Protein AF-A0AA91FIS3-F1 (afdb_monomer_lite)

Secondary structure (DSSP, 8-state):
-HHHHHHHHHHTT--HHHHHHHHHHHHTTTS--EEEEEEEE-TTSSEEEEEEEEEETTEEEE-HHHHHHHH-PPBPTTSSSEEEE-SSS-HHHHHHHHHHHHHHHHHHHHHHHTT-

Structure (mmCIF, N/CA/C/O backbone):
data_AF-A0AA91FIS3-F1
#
_entry.id   AF-A0AA91FIS3-F1
#
loop_
_atom_site.group_PDB
_atom_site.id
_atom_site.type_symbol
_atom_site.label_atom_id
_atom_site.label_alt_id
_atom_site.label_comp_id
_atom_site.label_asym_id
_atom_site.label_entity_id
_atom_site.label_seq_id
_atom_site.pdbx_PDB_ins_code
_atom_site.Cartn_x
_atom_site.Cartn_y
_atom_site.Cartn_z
_atom_site.occupancy
_atom_site.B_iso_or_equiv
_atom_site.auth_seq_id
_atom_site.auth_comp_id
_atom_site.auth_asym_id
_atom_site.auth_atom_id
_atom_site.pdbx_PDB_model_num
ATOM 1 N N . MET A 1 1 ? -9.014 -5.699 19.119 1.00 52.22 1 MET A N 1
ATOM 2 C CA . MET A 1 1 ? -8.603 -5.921 17.711 1.00 52.22 1 MET A CA 1
ATOM 3 C C . MET A 1 1 ? -9.384 -5.042 16.726 1.00 52.22 1 MET A C 1
ATOM 5 O O . MET A 1 1 ? -8.731 -4.374 15.940 1.00 52.22 1 MET A O 1
ATOM 9 N N . LEU A 1 2 ? -10.723 -4.927 16.833 1.00 55.38 2 LEU A N 1
ATOM 10 C CA . LEU A 1 2 ? -11.544 -3.937 16.089 1.00 55.38 2 LEU A CA 1
ATOM 11 C C . LEU A 1 2 ? -11.041 -2.480 16.217 1.00 55.38 2 LEU A C 1
ATOM 13 O O . LEU A 1 2 ? -11.168 -1.688 15.291 1.00 55.38 2 LEU A O 1
ATOM 17 N N . ASN A 1 3 ? -10.395 -2.154 17.340 1.00 71.94 3 ASN A N 1
ATOM 18 C CA . ASN A 1 3 ? -9.975 -0.792 17.672 1.00 71.94 3 ASN A CA 1
ATOM 19 C C . ASN A 1 3 ? -8.811 -0.241 16.810 1.00 71.94 3 ASN A C 1
ATOM 21 O O . ASN A 1 3 ? -8.715 0.960 16.593 1.00 71.94 3 ASN A O 1
ATOM 25 N N . VAL A 1 4 ? -7.926 -1.104 16.287 1.00 79.38 4 VAL A N 1
ATOM 26 C CA . VAL A 1 4 ? -6.740 -0.658 15.521 1.00 79.38 4 VAL A CA 1
ATOM 27 C C . VAL A 1 4 ? -7.130 -0.185 14.125 1.00 79.38 4 VAL A C 1
ATOM 29 O O . VAL A 1 4 ? -6.749 0.907 13.714 1.00 79.38 4 VAL A O 1
ATOM 32 N N . ILE A 1 5 ? -7.911 -0.994 13.404 1.00 86.81 5 ILE A N 1
ATOM 33 C CA . ILE A 1 5 ? -8.347 -0.656 12.046 1.00 86.81 5 ILE A CA 1
ATOM 34 C C . ILE A 1 5 ? -9.285 0.551 12.067 1.00 86.81 5 ILE A C 1
ATOM 36 O O . ILE A 1 5 ? -9.140 1.420 11.215 1.00 86.81 5 ILE A O 1
ATOM 40 N N . ALA A 1 6 ? -10.178 0.650 13.059 1.00 85.50 6 ALA A N 1
ATOM 41 C CA . ALA A 1 6 ? -11.057 1.807 13.222 1.00 85.50 6 ALA A CA 1
ATOM 42 C C . ALA A 1 6 ? -10.260 3.112 13.391 1.00 85.50 6 ALA A C 1
ATOM 44 O O . ALA A 1 6 ? -10.501 4.077 12.671 1.00 85.50 6 ALA A O 1
ATOM 45 N N . LYS A 1 7 ? -9.239 3.109 14.257 1.00 85.00 7 LYS A N 1
ATOM 46 C CA . LYS A 1 7 ? -8.352 4.263 14.447 1.00 85.00 7 LYS A CA 1
ATOM 47 C C . LYS A 1 7 ? -7.567 4.615 13.181 1.00 85.00 7 LYS A C 1
ATOM 49 O O . LYS A 1 7 ? -7.498 5.780 12.811 1.00 85.00 7 LYS A O 1
ATOM 54 N N . ILE A 1 8 ? -7.007 3.623 12.483 1.00 88.25 8 ILE A N 1
ATOM 55 C CA . ILE A 1 8 ? -6.322 3.855 11.198 1.00 88.25 8 ILE A CA 1
ATOM 56 C C . ILE A 1 8 ? -7.292 4.455 10.177 1.00 88.25 8 ILE A C 1
ATOM 58 O O . ILE A 1 8 ? -6.917 5.355 9.426 1.00 88.25 8 ILE A O 1
ATOM 62 N N . ALA A 1 9 ? -8.525 3.949 10.133 1.00 89.88 9 ALA A N 1
ATOM 63 C CA . ALA A 1 9 ? -9.544 4.438 9.223 1.00 89.88 9 ALA A CA 1
ATOM 64 C C . ALA A 1 9 ? -9.881 5.906 9.495 1.00 89.88 9 ALA A C 1
ATOM 66 O O . ALA A 1 9 ? -9.951 6.685 8.549 1.00 89.88 9 ALA A O 1
ATOM 67 N N . GLU A 1 10 ? -9.990 6.294 10.763 1.00 89.44 10 GLU A N 1
ATOM 68 C CA . GLU A 1 10 ? -10.174 7.686 11.169 1.00 89.44 10 GLU A CA 1
ATOM 69 C C . GLU A 1 10 ? -8.955 8.553 10.802 1.00 89.44 10 GLU A C 1
ATOM 71 O O . GLU A 1 10 ? -9.080 9.507 10.034 1.00 89.44 10 GLU A O 1
ATOM 76 N N . GLU A 1 11 ? -7.749 8.177 11.245 1.00 90.81 11 GLU A N 1
ATOM 77 C CA . GLU A 1 11 ? -6.508 8.938 11.018 1.00 90.81 11 GLU A CA 1
ATOM 78 C C . GLU A 1 11 ? -6.175 9.134 9.532 1.00 90.81 11 GLU A C 1
ATOM 80 O O . GLU A 1 11 ? -5.607 10.154 9.134 1.00 90.81 11 GLU A O 1
ATOM 85 N N . LYS A 1 12 ? -6.481 8.137 8.696 1.00 91.31 12 LYS A N 1
ATOM 86 C CA . LYS A 1 12 ? -6.185 8.144 7.256 1.00 91.31 12 LYS A CA 1
ATOM 87 C C . LYS A 1 12 ? -7.396 8.492 6.394 1.00 91.31 12 LYS A C 1
ATOM 89 O O . LYS A 1 12 ? -7.275 8.452 5.164 1.00 91.31 12 LYS A O 1
ATOM 94 N N . ASN A 1 13 ? -8.527 8.838 7.015 1.00 94.00 13 ASN A N 1
ATOM 95 C CA . ASN A 1 13 ? -9.798 9.128 6.358 1.00 94.00 13 ASN A CA 1
ATOM 96 C C . ASN A 1 13 ? -10.140 8.064 5.293 1.00 94.00 13 ASN A C 1
ATOM 98 O O . ASN A 1 13 ? -10.190 8.323 4.080 1.00 94.00 13 ASN A O 1
ATOM 102 N N . LEU A 1 14 ? -10.229 6.814 5.750 1.00 94.19 14 LEU A N 1
ATOM 103 C CA . LEU A 1 14 ? -10.547 5.655 4.927 1.00 94.19 14 LEU A CA 1
ATOM 104 C C . LEU A 1 14 ? -12.057 5.462 4.857 1.00 94.19 14 LEU A C 1
ATOM 106 O O . LEU A 1 14 ? -12.764 5.583 5.852 1.00 94.19 14 LEU A O 1
ATOM 110 N N . SER A 1 15 ? -12.538 5.097 3.671 1.00 95.56 15 SER A N 1
ATOM 111 C CA . SER A 1 15 ? -13.907 4.591 3.530 1.00 95.56 15 SER A CA 1
ATOM 112 C C . SER A 1 15 ? -14.088 3.272 4.287 1.00 95.56 15 SER A C 1
ATOM 114 O O . SER A 1 15 ? -13.123 2.540 4.515 1.00 95.56 15 SER A O 1
ATOM 116 N N . GLU A 1 16 ? -15.335 2.925 4.594 1.00 94.56 16 GLU A N 1
ATOM 117 C CA . GLU A 1 16 ? -15.690 1.636 5.199 1.00 94.56 16 GLU A CA 1
ATOM 118 C C . GLU A 1 16 ? -15.130 0.454 4.394 1.00 94.56 16 GLU A C 1
ATOM 120 O O . GLU A 1 16 ? -14.482 -0.432 4.948 1.00 94.56 16 GLU A O 1
ATOM 125 N N . HIS A 1 17 ? -15.253 0.504 3.064 1.00 94.94 17 HIS A N 1
ATOM 126 C CA . HIS A 1 17 ? -14.681 -0.512 2.185 1.00 94.94 17 HIS A CA 1
ATOM 127 C C . HIS A 1 17 ? -13.153 -0.620 2.326 1.00 94.94 17 HIS A C 1
ATOM 129 O O . HIS A 1 17 ? -12.596 -1.712 2.385 1.00 94.94 17 HIS A O 1
ATOM 135 N N . GLN A 1 18 ? -12.448 0.509 2.422 1.00 95.88 18 GLN A N 1
ATOM 136 C CA . GLN A 1 18 ? -10.999 0.510 2.639 1.00 95.88 18 GLN A CA 1
ATOM 137 C C . GLN A 1 18 ? -10.621 -0.092 3.998 1.00 95.88 18 GLN A C 1
ATOM 139 O O . GLN A 1 18 ? -9.646 -0.840 4.073 1.00 95.88 18 GLN A O 1
ATOM 144 N N . ALA A 1 19 ? -11.391 0.196 5.048 1.00 94.50 19 ALA A N 1
ATOM 145 C CA . ALA A 1 19 ? -11.195 -0.397 6.366 1.00 94.50 19 ALA A CA 1
ATOM 146 C C . ALA A 1 19 ? -11.416 -1.922 6.338 1.00 94.50 19 ALA A C 1
ATOM 148 O O . ALA A 1 19 ? -10.593 -2.671 6.864 1.00 94.50 19 ALA A O 1
ATOM 149 N N . GLU A 1 20 ? -12.452 -2.391 5.639 1.00 95.00 20 GLU A N 1
ATOM 150 C CA . GLU A 1 20 ? -12.743 -3.817 5.449 1.00 95.00 20 GLU A CA 1
ATOM 151 C C . GLU A 1 20 ? -11.597 -4.551 4.727 1.00 95.00 20 GLU A C 1
ATOM 153 O O . GLU A 1 20 ? -11.223 -5.671 5.088 1.00 95.00 20 GLU A O 1
ATOM 158 N N . LEU A 1 21 ? -10.998 -3.921 3.711 1.00 96.31 21 LEU A N 1
ATOM 159 C CA . LEU A 1 21 ? -9.836 -4.477 3.014 1.00 96.31 21 LEU A CA 1
ATOM 160 C C . LEU A 1 21 ? -8.605 -4.555 3.924 1.00 96.31 21 LEU A C 1
ATOM 162 O O . LEU A 1 21 ? -7.900 -5.564 3.894 1.00 96.31 21 LEU A O 1
ATOM 166 N N . LEU A 1 22 ? -8.353 -3.539 4.756 1.00 94.94 22 LEU A N 1
ATOM 167 C CA . LEU A 1 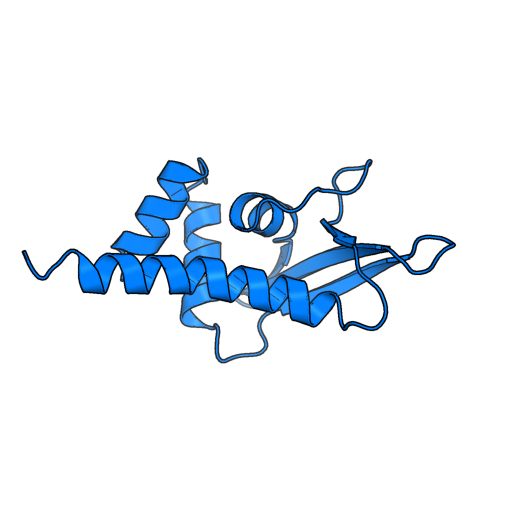22 ? -7.258 -3.589 5.731 1.00 94.94 22 LEU A CA 1
ATOM 168 C C . LEU A 1 22 ? -7.477 -4.670 6.788 1.00 94.94 22 LEU A C 1
ATOM 170 O O . LEU A 1 22 ? -6.533 -5.374 7.145 1.00 94.94 22 LEU A O 1
ATOM 174 N N . GLU A 1 23 ? -8.710 -4.843 7.262 1.00 93.50 23 GLU A N 1
ATOM 175 C CA . GLU A 1 23 ? -9.042 -5.910 8.201 1.00 93.50 23 GLU A CA 1
ATOM 176 C C . GLU A 1 23 ? -8.818 -7.291 7.570 1.00 93.50 23 GLU A C 1
ATOM 178 O O . GLU A 1 23 ? -8.224 -8.174 8.196 1.00 93.50 23 GLU A O 1
ATOM 183 N N . PHE A 1 24 ? -9.229 -7.471 6.312 1.00 94.81 24 PHE A N 1
ATOM 184 C CA . PHE A 1 24 ? -8.956 -8.694 5.562 1.00 94.81 24 PHE A CA 1
ATOM 185 C C . PHE A 1 24 ? -7.449 -8.962 5.438 1.00 94.81 24 PHE A C 1
ATOM 187 O O . PHE A 1 24 ? -7.013 -10.087 5.702 1.00 94.81 24 PHE A O 1
ATOM 194 N N . ILE A 1 25 ? -6.659 -7.940 5.086 1.00 95.25 25 ILE A N 1
ATOM 195 C CA . ILE A 1 25 ? -5.196 -8.036 4.992 1.00 95.25 25 ILE A CA 1
ATOM 196 C C . ILE A 1 25 ? -4.604 -8.451 6.341 1.00 95.25 25 ILE A C 1
ATOM 198 O O . ILE A 1 25 ? -3.839 -9.409 6.413 1.00 95.25 25 ILE A O 1
ATOM 202 N N . TYR A 1 26 ? -5.003 -7.794 7.430 1.00 92.31 26 TYR A N 1
ATOM 203 C CA . TYR A 1 26 ? -4.488 -8.081 8.768 1.00 92.31 26 TYR A CA 1
ATOM 204 C C . TYR A 1 26 ? -4.820 -9.502 9.247 1.00 92.31 26 TYR A C 1
ATOM 206 O O . TYR A 1 26 ? -3.950 -10.210 9.767 1.00 92.31 26 TYR A O 1
ATOM 214 N N . LYS A 1 27 ? -6.067 -9.951 9.052 1.00 91.56 27 LYS A N 1
ATOM 215 C CA . LYS A 1 27 ? -6.511 -11.304 9.433 1.00 91.56 27 LYS A CA 1
ATOM 216 C C . LYS A 1 27 ? -5.782 -12.403 8.657 1.00 91.56 27 LYS A C 1
ATOM 218 O O . LYS A 1 27 ? -5.655 -13.511 9.167 1.00 91.56 27 LYS A O 1
ATOM 223 N N . ASN A 1 28 ? -5.287 -12.101 7.457 1.00 93.12 28 ASN A N 1
ATOM 224 C CA . ASN A 1 28 ? -4.605 -13.059 6.587 1.00 93.12 28 ASN A CA 1
ATOM 225 C C . ASN A 1 28 ? -3.107 -12.764 6.400 1.00 93.12 28 ASN A C 1
ATOM 227 O O . ASN A 1 28 ? -2.499 -13.322 5.495 1.00 93.12 28 ASN A O 1
ATOM 231 N N . ARG A 1 29 ? -2.492 -11.942 7.259 1.00 90.56 29 ARG A N 1
ATOM 232 C CA . ARG A 1 29 ? -1.078 -11.531 7.140 1.00 90.56 29 ARG A CA 1
ATOM 233 C C . ARG A 1 29 ? -0.059 -12.678 7.153 1.00 90.56 29 ARG A C 1
ATOM 235 O O . ARG A 1 29 ? 1.045 -12.519 6.654 1.00 90.56 29 ARG A O 1
ATOM 242 N N . HIS A 1 30 ? -0.454 -13.835 7.682 1.00 88.62 30 HIS A N 1
ATOM 243 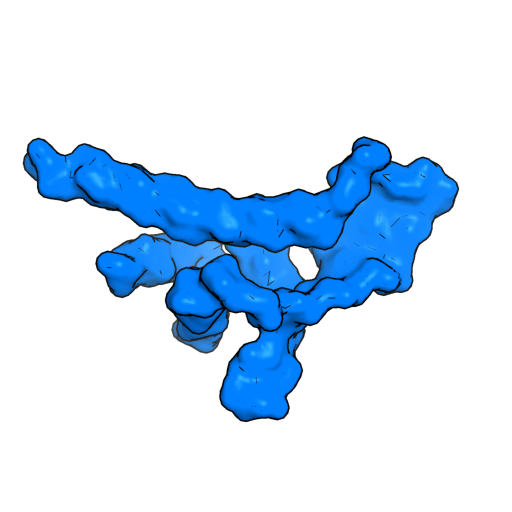C CA . HIS A 1 30 ? 0.349 -15.064 7.715 1.00 88.62 30 HIS A CA 1
ATOM 244 C C . HIS A 1 30 ? 0.161 -15.952 6.472 1.00 88.62 30 HIS A C 1
ATOM 246 O O . HIS A 1 30 ? 0.534 -17.119 6.495 1.00 88.62 30 HIS A O 1
ATOM 252 N N . LYS A 1 31 ? -0.476 -15.432 5.417 1.00 91.38 31 LYS A N 1
ATOM 253 C CA . LYS A 1 31 ? -0.726 -16.119 4.143 1.00 91.38 31 LYS A CA 1
ATOM 254 C C . LYS A 1 31 ? -0.215 -15.273 2.978 1.00 91.38 31 LYS A C 1
ATOM 256 O O . LYS A 1 31 ? -0.120 -14.048 3.082 1.00 91.38 31 LYS A O 1
ATOM 261 N N . GLU A 1 32 ? 0.019 -15.897 1.830 1.00 89.25 32 GLU A N 1
ATOM 262 C CA . GLU A 1 32 ? 0.385 -15.212 0.589 1.00 89.25 32 GLU A CA 1
ATOM 263 C C . GLU A 1 32 ? -0.843 -14.566 -0.078 1.00 89.25 32 GLU A C 1
ATOM 265 O O . GLU A 1 32 ? -1.403 -15.078 -1.043 1.00 89.25 32 GLU A O 1
ATOM 270 N N . ILE A 1 33 ? -1.302 -13.430 0.456 1.00 93.38 33 ILE A N 1
ATOM 271 C CA . ILE A 1 33 ? -2.491 -12.729 -0.071 1.00 93.38 33 ILE A CA 1
ATOM 272 C C . ILE A 1 33 ? -2.183 -11.640 -1.100 1.00 93.38 33 ILE A C 1
ATOM 274 O O . ILE A 1 33 ? -3.089 -11.209 -1.815 1.00 93.38 33 ILE A O 1
ATOM 278 N N . PHE A 1 34 ? -0.942 -11.156 -1.151 1.00 96.56 34 PHE A N 1
ATOM 279 C CA . PHE A 1 34 ? -0.552 -10.071 -2.044 1.00 96.56 34 PHE A CA 1
ATOM 280 C C . PHE A 1 34 ? -0.132 -10.596 -3.412 1.00 96.56 34 PHE A C 1
ATOM 282 O O . PHE A 1 34 ? 0.700 -11.491 -3.529 1.00 96.56 34 PHE A O 1
ATOM 289 N N . ILE A 1 35 ? -0.645 -9.946 -4.450 1.00 97.44 35 ILE A N 1
ATOM 290 C CA . ILE A 1 35 ? -0.143 -10.030 -5.817 1.00 97.44 35 ILE A CA 1
ATOM 291 C C . ILE A 1 35 ? 0.565 -8.712 -6.108 1.00 97.44 35 ILE A C 1
ATOM 293 O O . ILE A 1 35 ? -0.037 -7.640 -6.018 1.00 97.44 35 ILE A O 1
ATOM 297 N N . ALA A 1 36 ? 1.842 -8.790 -6.466 1.00 97.25 36 ALA A N 1
ATOM 298 C CA . ALA A 1 36 ? 2.655 -7.629 -6.790 1.00 97.25 36 ALA A CA 1
ATOM 299 C C . ALA A 1 36 ? 3.058 -7.641 -8.266 1.00 97.25 36 ALA A C 1
ATOM 301 O O . ALA A 1 36 ? 3.387 -8.683 -8.827 1.00 97.25 36 ALA A O 1
ATOM 302 N N . SER A 1 37 ? 3.069 -6.465 -8.888 1.00 97.69 37 SER A N 1
ATOM 303 C CA . SER A 1 37 ? 3.565 -6.278 -10.251 1.00 97.69 37 SER A CA 1
ATOM 304 C C . SER A 1 37 ? 4.509 -5.085 -10.304 1.00 97.69 37 SER A C 1
ATOM 306 O O . SER A 1 37 ? 4.160 -3.989 -9.863 1.00 97.69 37 SER A O 1
ATOM 308 N N . VAL A 1 38 ? 5.707 -5.286 -10.855 1.00 97.31 38 VAL A N 1
ATOM 309 C CA . VAL A 1 38 ? 6.637 -4.195 -11.170 1.00 97.31 38 VAL A CA 1
ATOM 310 C C . VAL A 1 38 ? 6.252 -3.634 -12.535 1.00 97.31 38 VAL A C 1
ATOM 312 O O . VAL A 1 38 ? 6.540 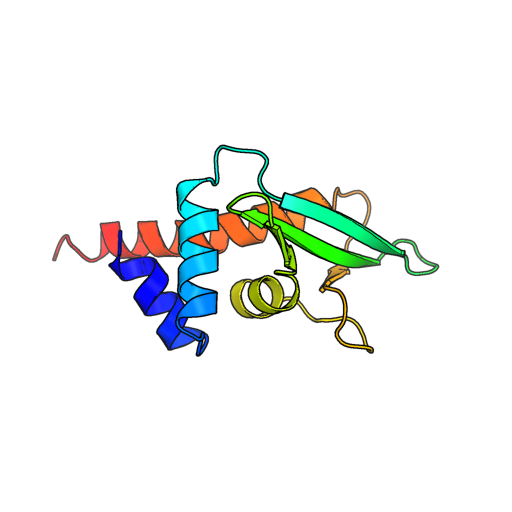-4.239 -13.562 1.00 97.31 38 VAL A O 1
ATOM 315 N N . ALA A 1 39 ? 5.603 -2.471 -12.546 1.00 96.81 39 ALA A N 1
ATOM 316 C CA . ALA A 1 39 ? 5.137 -1.819 -13.768 1.00 96.81 39 ALA A CA 1
ATOM 317 C C . ALA A 1 39 ? 6.286 -1.181 -14.565 1.00 96.81 39 ALA A C 1
ATOM 319 O O . ALA A 1 39 ? 6.279 -1.187 -15.792 1.00 96.81 39 ALA A O 1
ATOM 320 N N . SER A 1 40 ? 7.279 -0.616 -13.874 1.00 96.56 40 SER A N 1
ATOM 321 C CA . SER A 1 40 ? 8.469 -0.044 -14.507 1.00 96.56 40 SER A CA 1
ATOM 322 C C . SER A 1 40 ? 9.605 0.136 -13.505 1.00 96.56 40 SER A C 1
ATOM 324 O O . SER A 1 40 ? 9.379 0.214 -12.296 1.00 96.56 40 SER A O 1
ATOM 326 N N . VAL A 1 41 ? 10.823 0.300 -14.015 1.00 95.94 41 VAL A N 1
ATOM 327 C CA . VAL A 1 41 ? 12.033 0.578 -13.229 1.00 95.94 41 VAL A CA 1
ATOM 328 C C . VAL A 1 41 ? 12.697 1.842 -13.777 1.00 95.94 41 VAL A C 1
ATOM 330 O O . VAL A 1 41 ? 12.701 2.064 -14.988 1.00 95.94 41 VAL A O 1
ATOM 333 N N . SER A 1 42 ? 13.243 2.698 -12.911 1.00 95.00 42 SER A N 1
ATOM 334 C CA . SER A 1 42 ? 14.019 3.856 -13.369 1.00 95.00 42 SER A CA 1
ATOM 335 C C . SER A 1 42 ? 15.295 3.418 -14.090 1.00 95.00 42 SER A C 1
ATOM 337 O O . SER A 1 42 ? 15.863 2.378 -13.771 1.00 95.00 42 SER A O 1
ATOM 339 N N . LYS A 1 43 ? 15.817 4.256 -14.998 1.00 95.62 43 LYS A N 1
ATOM 340 C CA . LYS A 1 43 ? 17.068 3.976 -15.736 1.00 95.62 43 LYS A CA 1
ATOM 341 C C . LYS A 1 43 ? 18.252 3.621 -14.826 1.00 95.62 43 LYS A C 1
ATOM 343 O O . LYS A 1 43 ? 19.067 2.787 -15.184 1.00 95.62 43 LYS A O 1
ATOM 348 N N . SER A 1 44 ? 18.330 4.242 -13.649 1.00 94.00 44 SER A N 1
ATOM 349 C CA . SER A 1 44 ? 19.369 3.983 -12.645 1.00 94.00 44 SER A CA 1
ATOM 350 C C . SER A 1 44 ? 19.161 2.701 -11.829 1.00 94.00 44 SER A C 1
ATOM 352 O O . SER A 1 44 ? 19.985 2.395 -10.978 1.00 94.00 44 SER A O 1
ATOM 354 N N . GLY A 1 45 ? 18.028 2.009 -11.980 1.00 91.94 45 GLY A N 1
ATOM 355 C CA . GLY A 1 45 ? 17.639 0.884 -11.121 1.00 91.94 45 GLY A CA 1
ATOM 356 C C . GLY A 1 45 ? 17.207 1.272 -9.699 1.00 91.94 45 GLY A C 1
ATOM 357 O O . GLY A 1 45 ? 16.744 0.413 -8.954 1.00 91.94 45 GLY A O 1
ATOM 358 N N . MET A 1 46 ? 17.311 2.555 -9.330 1.00 94.81 46 MET A N 1
ATOM 359 C CA . MET A 1 46 ? 17.121 3.047 -7.955 1.00 94.81 46 MET A CA 1
ATOM 360 C C . MET A 1 46 ? 15.660 3.187 -7.507 1.00 94.81 46 MET A C 1
ATOM 362 O O . MET A 1 46 ? 15.388 3.542 -6.358 1.00 94.81 46 MET A O 1
ATOM 366 N N . SER A 1 47 ? 14.698 2.987 -8.407 1.00 95.62 47 SER A N 1
ATOM 367 C CA . SER A 1 47 ? 13.278 3.042 -8.066 1.00 95.62 47 SER A CA 1
ATOM 368 C C . SER A 1 47 ? 12.434 2.160 -8.972 1.00 95.62 47 SER A C 1
ATOM 370 O O . SER A 1 47 ? 12.772 1.944 -10.140 1.00 95.62 47 SER A O 1
ATOM 372 N N . ARG A 1 48 ? 11.329 1.659 -8.422 1.00 96.44 48 ARG A N 1
ATOM 373 C CA . ARG A 1 48 ? 10.361 0.800 -9.102 1.00 96.44 48 ARG A CA 1
ATOM 374 C C . ARG A 1 48 ? 8.956 1.331 -8.865 1.00 96.44 48 ARG A C 1
ATOM 376 O O . ARG A 1 48 ? 8.615 1.709 -7.748 1.00 96.44 48 ARG A O 1
ATOM 383 N N . ASN A 1 49 ? 8.152 1.325 -9.919 1.00 98.12 49 ASN A N 1
ATOM 384 C CA . ASN A 1 49 ? 6.715 1.532 -9.823 1.00 98.12 49 ASN A CA 1
ATOM 385 C C . ASN A 1 49 ? 6.067 0.167 -9.583 1.00 98.12 49 ASN A C 1
ATOM 387 O O . ASN A 1 49 ? 6.148 -0.705 -10.448 1.00 98.12 49 ASN A O 1
ATOM 391 N N . ILE A 1 50 ? 5.468 -0.031 -8.413 1.00 98.44 50 ILE A N 1
ATOM 392 C CA .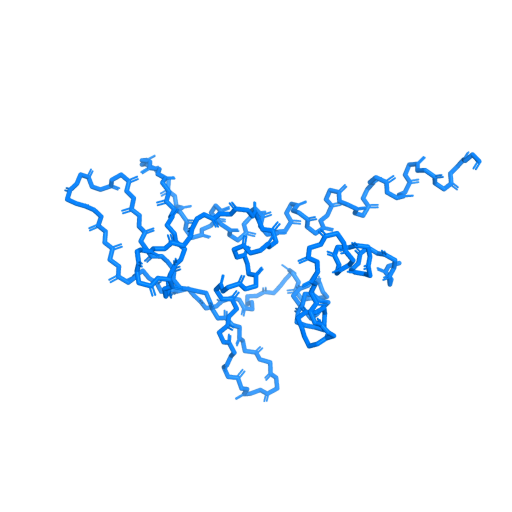 ILE A 1 50 ? 4.908 -1.312 -7.975 1.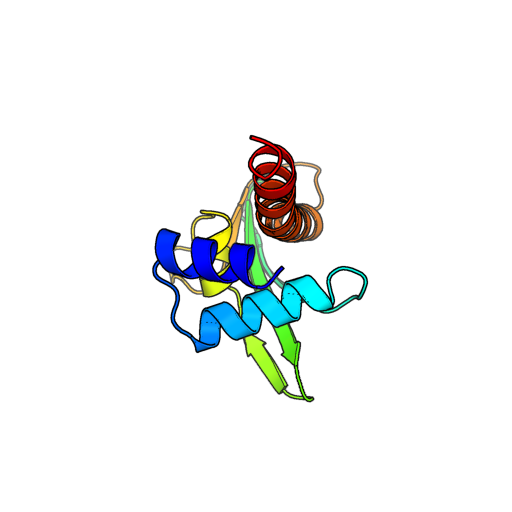00 98.44 50 ILE A CA 1
ATOM 393 C C . ILE A 1 50 ? 3.398 -1.178 -7.799 1.00 98.44 50 ILE A C 1
ATOM 395 O O . ILE A 1 50 ? 2.921 -0.296 -7.090 1.00 98.44 50 ILE A O 1
ATOM 399 N N . LYS A 1 51 ? 2.638 -2.074 -8.425 1.00 98.50 51 LYS A N 1
ATOM 400 C CA . LYS A 1 51 ? 1.200 -2.227 -8.194 1.00 98.50 51 LYS A CA 1
ATOM 401 C C . LYS A 1 51 ? 0.966 -3.381 -7.233 1.00 98.50 51 LYS A C 1
ATOM 403 O O . LYS A 1 51 ? 1.635 -4.409 -7.337 1.00 98.50 51 LYS A O 1
ATOM 408 N N . LEU A 1 52 ? 0.012 -3.205 -6.324 1.00 98.31 52 LEU A N 1
ATOM 409 C CA . LEU A 1 52 ? -0.388 -4.225 -5.361 1.00 98.31 52 LEU A CA 1
ATOM 410 C C . LEU A 1 52 ? -1.871 -4.543 -5.516 1.00 98.31 52 LEU A C 1
ATOM 412 O O . LEU A 1 52 ? -2.721 -3.649 -5.571 1.00 98.31 52 LEU A O 1
ATOM 416 N N . GLY A 1 53 ? -2.169 -5.833 -5.545 1.00 98.25 53 GLY A N 1
ATOM 417 C CA . GLY A 1 53 ? -3.512 -6.373 -5.461 1.00 98.25 53 GLY A CA 1
ATOM 418 C C . GLY A 1 53 ? -3.601 -7.475 -4.416 1.00 98.25 53 GLY A C 1
ATOM 419 O O . GLY A 1 53 ? -2.587 -7.965 -3.922 1.00 98.25 53 GLY A O 1
ATOM 420 N N . ILE A 1 54 ? -4.827 -7.860 -4.094 1.00 97.88 54 ILE A N 1
ATOM 421 C CA . ILE A 1 54 ? -5.139 -9.032 -3.274 1.00 97.88 54 ILE A CA 1
ATOM 422 C C . ILE A 1 54 ? -6.243 -9.842 -3.945 1.00 97.88 54 ILE A C 1
ATOM 424 O O . ILE A 1 54 ? -7.010 -9.305 -4.746 1.00 97.88 54 ILE A O 1
ATOM 428 N N . VAL A 1 55 ? -6.353 -11.119 -3.586 1.00 94.50 55 VAL A N 1
ATOM 429 C CA . VAL A 1 55 ? -7.510 -11.944 -3.954 1.00 94.50 55 VAL A CA 1
ATOM 430 C C . VAL A 1 55 ? -8.396 -12.123 -2.729 1.00 94.50 55 VAL A C 1
ATOM 432 O O . VAL A 1 55 ? -7.971 -12.678 -1.717 1.00 94.50 55 VAL A O 1
ATOM 435 N N . LYS A 1 56 ? -9.643 -11.658 -2.824 1.00 92.44 56 LYS A N 1
ATOM 436 C CA . LYS A 1 56 ? -10.673 -11.829 -1.793 1.00 92.44 56 LYS A CA 1
ATOM 437 C C . LYS A 1 56 ? -11.927 -12.375 -2.459 1.00 92.44 56 LYS A C 1
ATOM 439 O O . LYS A 1 56 ? -12.404 -11.793 -3.427 1.00 92.44 56 LYS A O 1
ATOM 444 N N . ASN A 1 57 ? -12.454 -13.489 -1.950 1.00 92.50 57 ASN A N 1
ATOM 445 C CA . ASN A 1 57 ? -13.663 -14.139 -2.478 1.00 92.50 57 ASN A CA 1
ATOM 446 C C . ASN A 1 57 ? -13.593 -14.362 -4.004 1.00 92.50 57 ASN A C 1
ATOM 448 O O . ASN A 1 57 ? -14.481 -13.942 -4.742 1.00 92.50 57 ASN A O 1
ATOM 452 N N . ASN A 1 58 ? -12.488 -14.947 -4.481 1.00 91.94 58 ASN A N 1
ATOM 453 C CA . ASN A 1 58 ? -12.192 -15.177 -5.905 1.00 91.94 58 ASN A CA 1
ATOM 454 C C . ASN A 1 58 ? -12.190 -13.919 -6.796 1.00 91.94 58 ASN A C 1
ATOM 456 O O . ASN A 1 58 ? -12.187 -14.032 -8.018 1.00 91.94 58 ASN A O 1
ATOM 460 N N . THR A 1 59 ? -12.147 -12.724 -6.206 1.00 94.94 59 THR A N 1
ATOM 461 C CA . THR A 1 59 ? -12.066 -11.455 -6.931 1.00 94.94 59 THR A CA 1
ATOM 462 C C . THR A 1 59 ? -10.701 -10.818 -6.714 1.00 94.94 59 THR A C 1
ATOM 464 O O . THR A 1 59 ? -10.240 -10.690 -5.577 1.00 94.94 59 THR A O 1
ATOM 467 N N . PHE A 1 60 ? -10.056 -10.398 -7.804 1.00 96.19 60 PHE A N 1
ATOM 468 C CA . PHE A 1 60 ? -8.866 -9.553 -7.738 1.00 96.19 60 PHE A CA 1
ATOM 469 C C . PHE A 1 60 ? -9.263 -8.120 -7.380 1.00 96.19 60 PHE A C 1
ATOM 471 O O . PHE A 1 60 ? -10.100 -7.515 -8.047 1.00 96.19 60 PHE A O 1
ATOM 478 N N . LEU A 1 61 ? -8.627 -7.563 -6.355 1.00 97.75 61 LEU A N 1
ATOM 479 C CA . LEU A 1 61 ? -8.859 -6.199 -5.894 1.00 97.75 61 LEU A CA 1
ATOM 480 C C . LEU A 1 61 ? -7.545 -5.426 -5.919 1.00 97.75 61 LEU A C 1
ATOM 482 O O . LEU A 1 61 ? -6.565 -5.840 -5.300 1.00 97.75 61 LEU A O 1
ATOM 486 N N . ASN A 1 62 ? -7.525 -4.284 -6.607 1.00 97.69 62 ASN A N 1
ATOM 487 C CA . ASN A 1 62 ? -6.384 -3.373 -6.578 1.00 97.69 62 ASN A CA 1
ATOM 488 C C . ASN A 1 62 ? -6.374 -2.609 -5.247 1.00 97.69 62 ASN A C 1
ATOM 490 O O . ASN A 1 62 ? -7.315 -1.884 -4.930 1.00 97.69 62 ASN A O 1
ATOM 494 N N . VAL A 1 63 ? -5.288 -2.745 -4.487 1.00 98.25 63 VAL A N 1
ATOM 495 C CA . VAL A 1 63 ? -5.110 -2.087 -3.184 1.00 98.25 63 VAL A CA 1
ATOM 496 C C . VAL A 1 63 ? -3.997 -1.040 -3.198 1.00 98.25 63 VAL A C 1
ATOM 498 O O . VAL A 1 63 ? -3.683 -0.471 -2.160 1.00 98.25 63 VAL A O 1
ATOM 501 N N . THR A 1 64 ? -3.424 -0.721 -4.359 1.00 98.38 64 THR A N 1
ATOM 502 C CA . THR A 1 64 ? -2.278 0.197 -4.515 1.00 98.38 64 THR A CA 1
ATOM 503 C C . THR A 1 64 ? -2.505 1.541 -3.814 1.00 98.38 64 THR A C 1
ATOM 505 O O . THR A 1 64 ? -1.686 1.963 -2.999 1.00 98.38 64 THR A O 1
ATOM 508 N N . HIS A 1 65 ? -3.645 2.196 -4.059 1.00 98.12 65 HIS A N 1
ATOM 509 C CA . HIS A 1 65 ? -3.979 3.473 -3.415 1.00 98.12 65 HIS A CA 1
ATOM 510 C C . HIS A 1 65 ? -4.216 3.348 -1.909 1.00 98.12 65 HIS A C 1
ATOM 512 O O . HIS A 1 65 ? -3.853 4.247 -1.151 1.00 98.12 65 HIS A O 1
ATOM 518 N N . LEU A 1 66 ? -4.834 2.249 -1.471 1.00 98.12 66 LEU A N 1
ATOM 519 C CA . LEU A 1 66 ? -5.052 1.980 -0.053 1.00 98.12 66 LEU A CA 1
ATOM 520 C C . LEU A 1 66 ? -3.713 1.809 0.669 1.00 98.12 66 LEU A C 1
ATOM 522 O O . LEU A 1 66 ? -3.496 2.419 1.713 1.00 98.12 66 LEU A O 1
ATOM 526 N N . ILE A 1 67 ? -2.793 1.048 0.074 1.00 97.94 67 ILE A N 1
ATOM 527 C CA . ILE A 1 67 ? -1.450 0.869 0.616 1.00 97.94 67 ILE A CA 1
ATOM 528 C C . ILE A 1 67 ? -0.698 2.200 0.648 1.00 97.94 67 ILE A C 1
ATOM 530 O O . ILE A 1 67 ? -0.122 2.514 1.682 1.00 97.94 67 ILE A O 1
ATOM 534 N N . ALA A 1 68 ? -0.782 3.029 -0.400 1.00 97.88 68 ALA A N 1
ATOM 535 C CA . ALA A 1 68 ? -0.178 4.365 -0.398 1.00 97.88 68 ALA A CA 1
ATOM 536 C C . ALA A 1 68 ? -0.672 5.222 0.781 1.00 97.88 68 ALA A C 1
ATOM 538 O O . ALA A 1 68 ? 0.126 5.840 1.484 1.00 97.88 68 ALA A O 1
ATOM 539 N N . LYS A 1 69 ? -1.989 5.224 1.041 1.00 96.38 69 LYS A N 1
ATOM 540 C CA . LYS A 1 69 ? -2.579 5.934 2.189 1.00 96.38 69 LYS A CA 1
ATOM 541 C C . LYS A 1 69 ? -2.074 5.389 3.531 1.00 96.38 69 LYS A C 1
ATOM 543 O O . LYS A 1 69 ? -1.771 6.174 4.431 1.00 96.38 69 LYS A O 1
ATOM 548 N N . LEU A 1 70 ? -1.993 4.064 3.667 1.00 95.69 70 LEU A N 1
ATOM 549 C CA . LEU A 1 70 ? -1.563 3.398 4.898 1.00 95.69 70 LEU A CA 1
ATOM 550 C C . LEU A 1 70 ? -0.085 3.674 5.208 1.00 95.69 70 LEU A C 1
ATOM 552 O O . LEU A 1 70 ? 0.250 4.093 6.317 1.00 95.69 70 LEU A O 1
ATOM 556 N N . THR A 1 71 ? 0.798 3.438 4.238 1.00 94.62 71 THR A N 1
ATOM 557 C CA . THR A 1 71 ? 2.254 3.502 4.430 1.00 94.62 71 THR A CA 1
ATOM 558 C C . THR A 1 71 ? 2.804 4.919 4.307 1.00 94.62 71 THR A C 1
ATOM 560 O O . THR A 1 71 ? 3.850 5.213 4.881 1.00 94.62 71 THR A O 1
ATOM 563 N N . GLY A 1 72 ? 2.088 5.811 3.616 1.00 95.06 72 GLY A N 1
ATOM 564 C CA . GLY A 1 72 ? 2.561 7.152 3.269 1.00 95.06 72 GLY A CA 1
ATOM 565 C C . GLY A 1 72 ? 3.479 7.176 2.045 1.00 95.06 72 GLY A C 1
ATOM 566 O O . GLY A 1 72 ? 4.066 8.217 1.746 1.00 95.06 72 GLY A O 1
ATOM 567 N N . GLU A 1 73 ? 3.613 6.052 1.338 1.00 96.81 73 GLU A N 1
ATOM 568 C CA . GLU A 1 73 ? 4.411 5.978 0.119 1.00 96.81 73 GLU A CA 1
ATOM 569 C C . GLU A 1 73 ? 3.822 6.837 -0.999 1.00 96.81 73 GLU A C 1
ATOM 571 O O . GLU A 1 73 ? 2.605 6.989 -1.151 1.00 96.81 73 GLU A O 1
ATOM 576 N N . LYS A 1 74 ? 4.711 7.398 -1.819 1.00 97.44 74 LYS A N 1
ATOM 577 C CA . LYS A 1 74 ? 4.299 8.221 -2.956 1.00 97.44 74 LYS A CA 1
ATOM 578 C C . LYS A 1 74 ? 3.763 7.335 -4.068 1.00 97.44 74 LYS A C 1
ATOM 580 O O . LYS A 1 74 ? 4.306 6.270 -4.348 1.00 97.44 74 LYS A O 1
ATOM 585 N N . LEU A 1 75 ? 2.740 7.822 -4.756 1.00 98.06 75 LEU A N 1
ATOM 586 C CA . LEU A 1 75 ? 2.326 7.236 -6.020 1.00 98.06 75 LEU A CA 1
ATOM 587 C C . LEU A 1 75 ? 3.220 7.742 -7.162 1.00 98.06 75 LEU A C 1
ATOM 589 O O . LEU A 1 75 ? 3.844 8.805 -7.070 1.00 98.06 75 LEU A O 1
ATOM 593 N N . SER A 1 76 ? 3.259 6.981 -8.249 1.00 96.88 76 SER A N 1
ATOM 594 C CA . SER A 1 76 ? 3.816 7.382 -9.536 1.00 96.88 76 SER A CA 1
ATOM 595 C C . SER A 1 76 ? 3.103 8.625 -10.088 1.00 96.88 76 SER A C 1
ATOM 597 O O . SER A 1 76 ? 2.053 9.046 -9.600 1.00 96.88 76 SER A O 1
ATOM 599 N N . ARG A 1 77 ? 3.679 9.251 -11.122 1.00 93.94 77 ARG A N 1
ATOM 600 C CA . ARG A 1 77 ? 3.159 10.509 -11.693 1.00 93.94 77 ARG A CA 1
ATOM 601 C C . ARG A 1 77 ? 1.725 10.384 -12.223 1.00 93.94 77 ARG A C 1
ATOM 603 O O . ARG A 1 77 ? 0.948 11.321 -12.082 1.00 93.94 77 ARG A O 1
ATOM 610 N N . ASP A 1 78 ? 1.401 9.242 -12.816 1.00 94.88 78 ASP A N 1
ATOM 611 C CA . ASP A 1 78 ? 0.063 8.865 -13.290 1.00 94.88 78 ASP A CA 1
ATOM 612 C C . ASP A 1 78 ? -0.868 8.388 -12.163 1.00 94.88 78 ASP A C 1
ATOM 614 O O . ASP A 1 78 ? -2.052 8.192 -12.395 1.00 94.88 78 ASP A O 1
ATOM 618 N N . LYS A 1 79 ? -0.349 8.272 -10.935 1.00 95.50 79 LYS A N 1
ATOM 619 C CA . LYS A 1 79 ? -1.030 7.807 -9.722 1.00 95.50 79 LYS A CA 1
ATOM 620 C C . LYS A 1 79 ? -1.447 6.332 -9.731 1.00 95.50 79 LYS A C 1
ATOM 622 O O . LYS A 1 79 ? -2.167 5.922 -8.834 1.00 95.50 79 LYS A O 1
ATOM 627 N N . GLU A 1 80 ? -0.925 5.528 -10.653 1.00 95.88 80 GLU A N 1
ATOM 628 C CA . GLU A 1 80 ? -1.349 4.134 -10.860 1.00 95.88 80 GLU A CA 1
ATOM 629 C C . GLU A 1 80 ? -0.506 3.080 -10.117 1.00 95.88 80 GLU A C 1
ATOM 631 O O . GLU A 1 80 ? -0.865 1.901 -10.093 1.00 95.88 80 GLU A O 1
ATOM 636 N N . ALA A 1 81 ? 0.641 3.463 -9.552 1.00 98.06 81 ALA A N 1
ATOM 637 C CA . ALA A 1 81 ? 1.583 2.567 -8.883 1.00 98.06 81 ALA A CA 1
ATOM 638 C C . ALA A 1 81 ? 2.241 3.242 -7.672 1.00 98.06 81 ALA A C 1
ATOM 640 O O . ALA A 1 81 ? 2.321 4.464 -7.601 1.00 98.06 81 ALA A O 1
ATOM 641 N N . LEU A 1 82 ? 2.759 2.455 -6.733 1.00 98.25 82 LEU A N 1
ATOM 642 C CA . LEU A 1 82 ? 3.624 2.926 -5.652 1.00 98.25 82 LEU A CA 1
ATOM 643 C C . LEU A 1 82 ? 5.032 3.166 -6.192 1.00 98.25 82 LEU A C 1
ATOM 645 O O . LEU A 1 82 ? 5.624 2.271 -6.792 1.00 98.25 82 LEU A O 1
ATOM 649 N N . LEU A 1 83 ? 5.582 4.351 -5.951 1.00 97.69 83 LEU A N 1
ATOM 650 C CA . LEU A 1 83 ? 6.968 4.671 -6.259 1.00 97.69 83 LEU A CA 1
ATOM 651 C C . LEU A 1 83 ? 7.852 4.254 -5.083 1.00 97.69 83 LEU A C 1
ATOM 653 O O . LEU A 1 83 ? 8.026 5.015 -4.133 1.00 97.69 83 LEU A O 1
ATOM 657 N N . ILE A 1 84 ? 8.456 3.073 -5.179 1.00 97.19 84 ILE A N 1
ATOM 658 C CA . ILE A 1 84 ? 9.372 2.562 -4.157 1.00 97.19 84 ILE A CA 1
ATOM 659 C C . ILE A 1 84 ? 10.810 2.849 -4.580 1.00 97.19 84 ILE A C 1
ATOM 661 O O . ILE A 1 84 ? 11.208 2.568 -5.712 1.00 97.19 84 ILE A O 1
ATOM 665 N N . LYS A 1 85 ? 11.595 3.434 -3.675 1.00 94.81 85 LYS A N 1
ATOM 666 C CA . LYS A 1 85 ? 13.016 3.738 -3.887 1.00 94.81 85 LYS A CA 1
ATOM 667 C C . LYS A 1 85 ? 13.890 2.743 -3.132 1.00 94.81 85 LYS A C 1
ATOM 669 O O . LYS A 1 85 ? 13.526 2.305 -2.048 1.00 94.81 85 LYS A O 1
ATOM 674 N N . GLY A 1 86 ? 15.056 2.430 -3.683 1.00 90.44 86 GLY A N 1
ATOM 675 C CA . GLY A 1 86 ? 16.019 1.529 -3.057 1.00 90.44 86 GLY A CA 1
ATOM 676 C C . GLY A 1 86 ? 17.084 1.029 -4.030 1.00 90.44 86 GLY A C 1
ATOM 677 O O . GLY A 1 86 ? 16.935 1.129 -5.245 1.00 90.44 86 GLY A O 1
ATOM 678 N N . CYS A 1 87 ? 18.156 0.458 -3.494 1.00 86.50 87 CYS A N 1
ATOM 679 C CA . CYS A 1 87 ? 19.202 -0.221 -4.254 1.00 86.50 87 CYS A CA 1
ATOM 680 C C . CYS A 1 87 ? 19.559 -1.520 -3.536 1.00 86.50 87 CYS A C 1
ATOM 682 O O . CYS A 1 87 ? 19.579 -1.534 -2.309 1.00 86.50 87 CYS A O 1
ATOM 684 N N . GLY A 1 88 ? 19.820 -2.600 -4.276 1.00 84.00 88 GLY A N 1
ATOM 685 C CA . GLY A 1 88 ? 20.287 -3.864 -3.688 1.00 84.00 88 GLY A CA 1
ATOM 686 C C . GLY A 1 88 ? 19.291 -4.580 -2.762 1.00 84.00 88 GLY A C 1
ATOM 687 O O . GLY A 1 88 ? 19.678 -5.524 -2.086 1.00 84.00 88 GLY A O 1
ATOM 688 N N . MET A 1 89 ? 18.023 -4.153 -2.735 1.00 90.81 89 MET A N 1
ATOM 689 C CA . MET A 1 89 ? 16.961 -4.723 -1.898 1.00 90.81 89 MET A CA 1
ATOM 690 C C . MET A 1 89 ? 15.787 -5.256 -2.727 1.00 90.81 89 MET A C 1
ATOM 692 O O . MET A 1 89 ? 15.510 -4.756 -3.827 1.00 90.81 89 MET A O 1
ATOM 696 N N . ASP A 1 90 ? 15.048 -6.206 -2.150 1.00 93.75 90 ASP A N 1
ATOM 697 C CA . ASP A 1 90 ? 13.725 -6.592 -2.635 1.00 93.75 90 ASP A CA 1
ATOM 698 C C . ASP A 1 90 ? 12.693 -5.537 -2.208 1.00 93.75 90 ASP A C 1
ATOM 700 O O . ASP A 1 90 ? 12.254 -5.451 -1.058 1.00 93.75 90 ASP A O 1
ATOM 704 N N . MET A 1 91 ? 12.328 -4.690 -3.165 1.00 95.06 91 MET A N 1
ATOM 705 C CA . MET A 1 91 ? 11.377 -3.606 -2.939 1.00 95.06 91 MET A CA 1
ATOM 706 C C . MET A 1 91 ? 9.939 -4.104 -2.748 1.00 95.06 91 MET A C 1
ATOM 708 O O . MET A 1 91 ? 9.168 -3.411 -2.089 1.00 95.06 91 MET A O 1
ATOM 712 N N . ILE A 1 92 ? 9.569 -5.269 -3.299 1.00 96.00 92 ILE A N 1
ATOM 713 C CA . ILE A 1 92 ? 8.233 -5.854 -3.104 1.00 96.00 92 ILE A CA 1
ATOM 714 C C . ILE A 1 92 ? 8.115 -6.342 -1.663 1.00 96.00 92 ILE A C 1
ATOM 716 O O . ILE A 1 92 ? 7.161 -5.993 -0.967 1.00 96.00 92 ILE A O 1
ATOM 720 N N . PHE A 1 93 ? 9.118 -7.083 -1.190 1.00 94.81 93 PHE A N 1
ATOM 721 C CA . PHE A 1 93 ? 9.178 -7.496 0.208 1.00 94.81 93 PHE A CA 1
ATOM 722 C C . PHE A 1 93 ? 9.136 -6.283 1.141 1.00 94.81 93 PHE A C 1
ATOM 724 O O . PHE A 1 93 ? 8.349 -6.250 2.081 1.00 94.81 93 PHE A O 1
ATOM 731 N N . SER A 1 94 ? 9.929 -5.248 0.854 1.00 94.75 94 SER A N 1
ATOM 732 C CA . SER A 1 94 ? 9.992 -4.053 1.698 1.00 94.75 94 SER A CA 1
ATOM 733 C C . SER A 1 94 ? 8.658 -3.318 1.824 1.00 94.75 94 SER A C 1
ATOM 735 O O . SER A 1 94 ? 8.316 -2.898 2.932 1.00 94.75 94 SER A O 1
ATOM 737 N N . ILE A 1 95 ? 7.891 -3.171 0.736 1.00 96.31 95 ILE A N 1
ATOM 738 C CA . ILE A 1 95 ? 6.584 -2.511 0.821 1.00 96.31 95 ILE A CA 1
ATOM 739 C C . ILE A 1 95 ? 5.563 -3.371 1.572 1.00 96.31 95 ILE A C 1
ATOM 741 O O . ILE A 1 95 ? 4.827 -2.841 2.402 1.00 96.31 95 ILE A O 1
ATOM 745 N N . ILE A 1 96 ? 5.556 -4.690 1.358 1.00 95.88 96 ILE A N 1
ATOM 746 C CA . ILE A 1 96 ? 4.679 -5.616 2.095 1.00 95.88 96 ILE A CA 1
ATOM 747 C C . ILE A 1 96 ? 5.032 -5.613 3.591 1.00 95.88 96 ILE A C 1
ATOM 749 O O . ILE A 1 96 ? 4.148 -5.512 4.439 1.00 95.88 96 ILE A O 1
ATOM 753 N N . TYR A 1 97 ? 6.321 -5.630 3.928 1.00 93.62 97 TYR A N 1
ATOM 754 C CA . TYR A 1 97 ? 6.793 -5.519 5.306 1.00 93.62 97 TYR A CA 1
ATOM 755 C C . TYR A 1 97 ? 6.361 -4.197 5.955 1.00 93.62 97 TYR A C 1
ATOM 757 O O . TYR A 1 97 ? 5.861 -4.193 7.077 1.00 93.62 97 TYR A O 1
ATOM 765 N N . SER A 1 98 ? 6.475 -3.072 5.239 1.00 94.00 98 SER A N 1
ATOM 766 C CA . SER A 1 98 ? 6.004 -1.764 5.716 1.00 94.00 98 SER A CA 1
ATOM 767 C C . SER A 1 98 ? 4.502 -1.771 6.025 1.00 94.00 98 SER A C 1
ATOM 769 O O . SER A 1 98 ? 4.087 -1.255 7.065 1.00 94.00 98 SER A O 1
ATOM 771 N N . VAL A 1 99 ? 3.687 -2.416 5.179 1.00 94.69 99 VAL A N 1
ATOM 772 C CA . VAL A 1 99 ? 2.248 -2.606 5.430 1.00 94.69 99 VAL A CA 1
ATOM 773 C C . VAL A 1 99 ? 2.014 -3.336 6.748 1.00 94.69 99 VAL A C 1
ATOM 775 O O . VAL A 1 99 ? 1.259 -2.841 7.584 1.00 94.69 99 VAL A O 1
ATOM 778 N N . TYR A 1 100 ? 2.677 -4.472 6.968 1.00 92.25 100 TYR A N 1
ATOM 779 C CA . TYR A 1 100 ? 2.494 -5.243 8.198 1.00 92.25 100 TYR A CA 1
ATOM 780 C C . TYR A 1 100 ? 2.991 -4.500 9.435 1.00 92.25 100 TYR A C 1
ATOM 782 O O . TYR A 1 100 ? 2.252 -4.415 10.412 1.00 92.25 100 TYR A O 1
ATOM 790 N N . CYS A 1 101 ? 4.148 -3.840 9.368 1.00 88.75 101 CYS A N 1
ATOM 791 C CA . CYS A 1 101 ? 4.627 -2.979 10.448 1.00 88.75 101 CYS A CA 1
ATOM 792 C C . CYS A 1 101 ? 3.617 -1.885 10.805 1.00 88.75 101 CYS A C 1
ATOM 794 O O . CYS A 1 101 ? 3.384 -1.626 11.980 1.00 88.75 101 CYS A O 1
ATOM 796 N N . LYS A 1 102 ? 2.972 -1.241 9.824 1.00 89.31 102 LYS A N 1
ATOM 797 C CA . LYS A 1 102 ? 1.943 -0.229 10.118 1.00 89.31 102 LYS A CA 1
ATOM 798 C C . LYS A 1 102 ? 0.708 -0.826 10.782 1.00 89.31 102 LYS A C 1
ATOM 800 O O . LYS A 1 102 ? 0.127 -0.175 11.643 1.00 89.31 102 LYS A O 1
ATOM 805 N N . LEU A 1 103 ? 0.328 -2.046 10.422 1.00 87.62 103 LEU A N 1
ATOM 806 C CA . LEU A 1 103 ? -0.795 -2.733 11.054 1.00 87.62 103 LEU A CA 1
ATOM 807 C C . LEU A 1 103 ? -0.453 -3.230 12.476 1.00 87.62 103 LEU A C 1
ATOM 809 O O . LEU A 1 103 ? -1.320 -3.190 13.346 1.00 87.62 103 LEU A O 1
ATOM 813 N N . GLU A 1 104 ? 0.793 -3.647 12.735 1.00 81.38 104 GLU A N 1
ATOM 814 C CA . GLU A 1 104 ? 1.234 -4.231 14.017 1.00 81.38 104 GLU A CA 1
ATOM 815 C C . GLU A 1 104 ? 1.791 -3.211 15.026 1.00 81.38 104 GLU A C 1
ATOM 817 O O . GLU A 1 104 ? 1.451 -3.262 16.208 1.00 81.38 104 GLU A O 1
ATOM 822 N N . CYS A 1 105 ? 2.561 -2.202 14.597 1.00 65.81 105 CYS A N 1
ATOM 823 C CA . CYS A 1 105 ? 3.042 -1.147 15.503 1.00 65.81 105 CYS A CA 1
ATOM 824 C C . CYS A 1 105 ? 1.886 -0.409 16.200 1.00 65.81 105 CYS A C 1
ATOM 826 O O . CYS A 1 105 ? 2.049 0.120 17.299 1.00 65.81 105 CYS A O 1
ATOM 828 N N . ILE A 1 106 ? 0.707 -0.380 15.574 1.00 57.75 106 ILE A N 1
ATOM 829 C CA . ILE A 1 106 ? -0.494 0.237 16.137 1.00 57.75 106 ILE A CA 1
ATOM 830 C C . ILE A 1 106 ? -1.238 -0.741 17.063 1.00 57.75 106 ILE A C 1
ATOM 832 O O . ILE A 1 106 ? -1.872 -0.296 18.023 1.00 57.75 106 ILE A O 1
ATOM 836 N N . SER A 1 107 ? -1.133 -2.062 16.863 1.00 57.78 107 SER A N 1
ATOM 837 C CA . SER A 1 107 ? -1.652 -3.018 17.851 1.00 57.78 107 SER A CA 1
ATOM 838 C C . SER A 1 107 ? -0.860 -2.972 19.154 1.00 57.78 107 SER A C 1
ATOM 840 O O . SER A 1 107 ? -1.475 -2.913 20.216 1.00 57.78 107 SER A O 1
ATOM 842 N N . ASP A 1 108 ? 0.470 -2.883 19.084 1.00 56.81 108 ASP A N 1
ATOM 843 C CA . ASP A 1 108 ? 1.336 -2.913 20.272 1.00 56.81 108 ASP A CA 1
ATOM 844 C C . ASP A 1 108 ? 1.274 -1.635 21.113 1.00 56.81 108 ASP A C 1
ATOM 846 O O . ASP A 1 108 ? 1.326 -1.696 22.345 1.00 56.81 108 ASP A O 1
ATOM 850 N N . ALA A 1 109 ? 1.107 -0.471 20.473 1.00 54.34 109 ALA A N 1
ATOM 851 C CA . ALA A 1 109 ? 0.832 0.771 21.191 1.00 54.34 109 ALA A CA 1
ATOM 852 C C . ALA A 1 109 ? -0.432 0.628 22.059 1.00 54.34 109 ALA A C 1
ATOM 854 O O . ALA A 1 109 ? -0.430 1.010 23.225 1.00 54.34 109 ALA A O 1
ATOM 855 N N . ASN A 1 110 ? -1.486 -0.006 21.541 1.00 49.94 110 ASN A N 1
ATOM 856 C CA . ASN A 1 110 ? -2.726 -0.203 22.290 1.00 49.94 110 ASN A CA 1
ATOM 857 C C . ASN A 1 110 ? -2.585 -1.211 23.438 1.00 49.94 110 ASN A C 1
ATOM 859 O O . ASN A 1 110 ? -3.213 -1.028 24.477 1.00 49.94 110 ASN A O 1
ATOM 863 N N . THR A 1 111 ? -1.754 -2.246 23.308 1.00 52.88 111 THR A N 1
ATOM 864 C CA . THR A 1 111 ? -1.493 -3.163 24.428 1.00 52.88 111 THR A CA 1
ATOM 865 C C . THR A 1 111 ? -0.804 -2.441 25.586 1.00 52.88 111 THR A C 1
ATOM 867 O O . THR A 1 111 ? -1.094 -2.737 26.737 1.00 52.88 111 THR A O 1
ATOM 870 N N . ARG A 1 112 ? 0.057 -1.452 25.304 1.00 49.72 112 ARG A N 1
ATOM 871 C CA . ARG A 1 112 ? 0.755 -0.668 26.339 1.00 49.72 112 ARG A CA 1
ATOM 872 C C . ARG A 1 112 ? -0.111 0.392 27.029 1.00 49.72 112 ARG A C 1
ATOM 874 O O . ARG A 1 112 ? 0.159 0.696 28.184 1.00 49.72 112 ARG A O 1
ATOM 881 N N . TYR A 1 113 ? -1.133 0.937 26.365 1.00 48.66 113 TYR A N 1
ATOM 882 C CA . TYR A 1 113 ? -2.004 1.978 26.941 1.00 48.66 113 TYR A CA 1
ATOM 883 C C . TYR A 1 113 ? -3.251 1.447 27.671 1.00 48.66 113 TYR A C 1
ATOM 885 O O . TYR A 1 113 ? -3.917 2.226 28.335 1.00 48.66 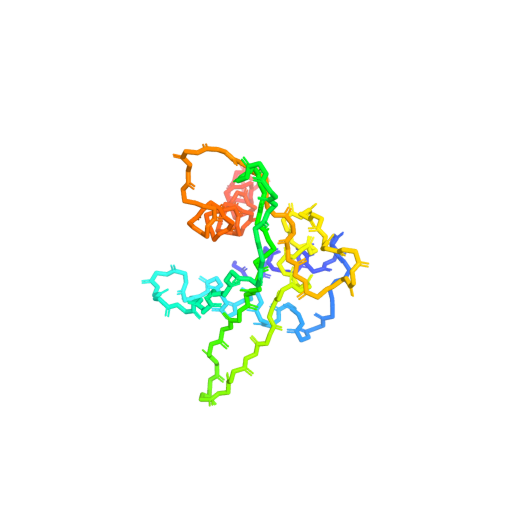113 TYR A O 1
ATOM 893 N N . ASN A 1 114 ? -3.556 0.146 27.607 1.00 44.19 114 ASN A N 1
ATOM 894 C CA . ASN A 1 114 ? -4.674 -0.465 28.351 1.00 44.19 114 ASN A CA 1
ATOM 895 C C . ASN A 1 114 ? -4.283 -0.972 29.762 1.00 44.19 114 ASN A C 1
ATOM 897 O O . ASN A 1 114 ? -5.011 -1.771 30.345 1.00 44.19 114 ASN A O 1
ATOM 901 N N . TYR A 1 115 ? -3.135 -0.540 30.299 1.00 41.53 115 TYR A N 1
ATOM 902 C CA . TYR A 1 115 ? -2.635 -0.910 31.636 1.00 41.53 115 TYR A CA 1
ATOM 903 C C . TYR A 1 115 ? -2.585 0.261 32.638 1.00 41.53 115 TYR A C 1
ATOM 905 O O . TYR A 1 115 ? -1.963 0.122 33.690 1.00 41.53 115 TYR A O 1
ATOM 913 N N . PHE A 1 116 ? -3.242 1.387 32.342 1.00 38.75 116 PHE A N 1
ATOM 914 C CA . PHE A 1 116 ? -3.393 2.515 33.267 1.00 38.75 116 PHE A CA 1
ATOM 915 C C . PHE A 1 116 ? -4.843 2.985 33.320 1.00 38.75 116 PHE A C 1
ATOM 917 O O . PHE A 1 116 ? -5.463 3.064 32.236 1.00 38.75 116 PHE A O 1
#

Sequence (116 aa):
MLNVIAKIAEEKNLSEHQAELLEFIYKNRHKEIFIASVASVSKSGMSRNIKLGIVKNNTFLNVTHLIAKLTGEKLSRDKEALLIKGCGMDMIFSIIYSVYCKLECISDANTRYNYF

Foldseek 3Di:
DVVLLVVLCVVLVNDPVLSVVLVVCQVQVVDPFKDKDFPDADPVNFKTFMWIWGQDPNDIGTCQVSLCSQLVFDHDPVNRGGIFGHDPDDRVVVSSVSSNCSSVVSVVVVVVVVPD

pLDDT: mean 88.79, std 14.5, range [38.75, 98.5]

Radius of gyration: 14.97 Å; chains: 1; bounding box: 36×27×49 Å

Organism: Faucicola osloensis (NCBI:txid34062)